Protein AF-A0A960E4K7-F1 (afdb_monomer_lite)

Sequence (116 aa):
DDIAERDVVEVLVRQADLFASVDEVLRALAAEVDPTDAAALAGAPAAVAGAAVRAWLVEAGVGEGYGVDGGAVARVLEVARGRHVATEVVGGWRVARSAGRLSVVPPTAWQDADHG

Secondary structure (DSSP, 8-state):
-HHHHHHHHHHHHHHHHHHHHHHHHHHHHHHTS-TTBHHHHHHS-HHHHHHHHHHHHHHTTTTTTT---HHHHHHHHHHHTTS-SEEE-GGG-EEEEETTEEEEEPPPGGGGGGG-

Radius of gyration: 18.41 Å; chains: 1; bounding box: 28×54×54 Å

Structure (mmCIF, N/CA/C/O backbone):
data_AF-A0A960E4K7-F1
#
_entry.id   AF-A0A960E4K7-F1
#
loop_
_atom_site.group_PDB
_atom_site.id
_atom_site.type_symbol
_atom_site.label_atom_id
_atom_site.label_alt_id
_atom_site.label_comp_id
_atom_site.label_asym_id
_atom_site.label_entity_id
_atom_site.label_seq_id
_atom_site.pdbx_PDB_ins_code
_atom_site.Cartn_x
_atom_site.Cartn_y
_atom_site.Cartn_z
_atom_site.occupancy
_atom_site.B_iso_or_equiv
_atom_site.auth_seq_id
_atom_site.auth_comp_id
_atom_site.auth_asym_id
_atom_site.auth_atom_id
_atom_site.pdbx_PDB_model_num
ATOM 1 N N . ASP A 1 1 ? -6.106 38.965 17.345 1.00 60.62 1 ASP A N 1
ATOM 2 C CA . ASP A 1 1 ? -5.737 37.960 16.336 1.00 60.62 1 ASP A CA 1
ATOM 3 C C . ASP A 1 1 ? -4.824 36.853 16.830 1.00 60.62 1 ASP A C 1
ATOM 5 O O . ASP A 1 1 ? -5.172 35.711 16.592 1.00 60.62 1 ASP A O 1
ATOM 9 N N . ASP A 1 2 ? -3.773 37.127 17.606 1.00 64.94 2 ASP A N 1
ATOM 10 C CA . ASP A 1 2 ? -2.806 36.105 18.077 1.00 64.94 2 ASP A CA 1
ATOM 11 C C . ASP A 1 2 ? -3.412 34.894 18.834 1.00 64.94 2 ASP A C 1
ATOM 13 O O . ASP A 1 2 ? -2.973 33.756 18.693 1.00 64.94 2 ASP A O 1
ATOM 17 N N . ILE A 1 3 ? -4.463 35.119 19.637 1.00 64.38 3 ILE A N 1
ATOM 18 C CA . ILE A 1 3 ? -5.106 34.055 20.434 1.00 64.38 3 ILE A CA 1
ATOM 19 C C . ILE A 1 3 ? -5.884 33.075 19.539 1.00 64.38 3 ILE A C 1
ATOM 21 O O . ILE A 1 3 ? -5.807 31.870 19.747 1.00 64.38 3 ILE A O 1
ATOM 25 N N . ALA A 1 4 ? -6.575 33.573 18.507 1.00 68.94 4 ALA A N 1
ATOM 26 C CA . ALA A 1 4 ? -7.334 32.723 17.589 1.00 68.94 4 ALA A CA 1
ATOM 27 C C . ALA A 1 4 ? -6.412 31.888 16.681 1.00 68.94 4 ALA A C 1
ATOM 29 O O . ALA A 1 4 ? -6.733 30.745 16.367 1.00 68.94 4 ALA A O 1
ATOM 30 N N . GLU A 1 5 ? -5.255 32.429 16.288 1.00 65.12 5 GLU A N 1
ATOM 31 C CA . GLU A 1 5 ? -4.247 31.705 15.504 1.00 65.12 5 GLU A CA 1
ATOM 32 C C . GLU A 1 5 ? -3.575 30.596 16.329 1.00 65.12 5 GLU A C 1
ATOM 34 O O . GLU A 1 5 ? -3.456 29.459 15.867 1.00 65.12 5 GLU A O 1
ATOM 39 N N . ARG A 1 6 ? -3.225 30.885 17.591 1.00 68.00 6 ARG A N 1
ATOM 40 C CA . ARG A 1 6 ? -2.662 29.894 18.518 1.00 68.00 6 ARG A CA 1
ATOM 41 C C . ARG A 1 6 ? -3.622 28.732 18.794 1.00 68.00 6 ARG A C 1
ATOM 43 O O . ARG A 1 6 ? -3.184 27.581 18.795 1.00 68.00 6 ARG A O 1
ATOM 50 N N . ASP A 1 7 ? -4.914 29.011 18.955 1.00 83.81 7 ASP A N 1
ATOM 51 C CA . ASP A 1 7 ? -5.933 27.976 19.162 1.00 83.81 7 ASP A CA 1
ATOM 52 C C . ASP A 1 7 ? -6.057 27.036 17.947 1.00 83.81 7 ASP A C 1
ATOM 54 O O . ASP A 1 7 ? -6.187 25.820 18.109 1.00 83.81 7 ASP A O 1
ATOM 58 N N . VAL A 1 8 ? -5.961 27.565 16.719 1.00 88.50 8 VAL A N 1
ATOM 59 C CA . VAL A 1 8 ? -5.999 26.752 15.489 1.00 88.50 8 VAL A CA 1
ATOM 60 C C . VAL A 1 8 ? -4.769 25.853 15.380 1.00 88.50 8 VAL A C 1
ATOM 62 O O . VAL A 1 8 ? -4.912 24.670 15.069 1.00 88.50 8 VAL A O 1
ATOM 65 N N . VAL A 1 9 ? -3.572 26.371 15.673 1.00 91.38 9 VAL A N 1
ATOM 66 C CA . VAL A 1 9 ? -2.339 25.565 15.660 1.00 91.38 9 VAL A CA 1
ATOM 67 C C . VAL A 1 9 ? -2.438 24.398 16.643 1.00 91.38 9 VAL A C 1
ATOM 69 O O . VAL A 1 9 ? -2.132 23.263 16.278 1.00 91.38 9 VAL A O 1
ATOM 72 N N . GLU A 1 10 ? -2.925 24.632 17.863 1.00 90.00 10 GLU A N 1
ATOM 73 C CA . GLU A 1 10 ? -3.092 23.564 18.855 1.00 90.00 10 GLU A CA 1
ATOM 74 C C . GLU A 1 10 ? -4.101 22.494 18.416 1.00 90.00 10 GLU A C 1
ATOM 76 O O . GLU A 1 10 ? -3.892 21.302 18.659 1.00 90.00 10 GLU A O 1
ATOM 81 N N . VAL A 1 11 ? -5.190 22.890 17.751 1.00 92.31 11 VAL A N 1
ATOM 82 C CA . VAL A 1 11 ? -6.156 21.940 17.181 1.00 92.31 11 VAL A CA 1
ATOM 83 C C . VAL A 1 11 ? -5.513 21.108 16.072 1.00 92.31 11 VAL A C 1
ATOM 85 O O . VAL A 1 11 ? -5.669 19.886 16.076 1.00 92.31 11 VAL A O 1
ATOM 88 N N . LEU A 1 12 ? -4.761 21.736 15.165 1.00 93.38 12 LEU A N 1
ATOM 89 C CA . LEU A 1 12 ? -4.083 21.039 14.070 1.00 93.38 12 LEU A CA 1
ATOM 90 C C . LEU A 1 12 ? -3.050 20.033 14.584 1.00 93.38 12 LEU A C 1
ATOM 92 O O . LEU A 1 12 ? -2.981 18.928 14.054 1.00 93.38 12 LEU A O 1
ATOM 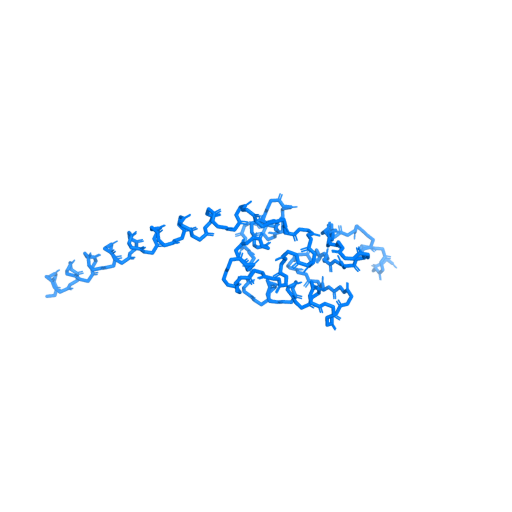96 N N . VAL A 1 13 ? -2.298 20.368 15.638 1.00 95.31 13 VAL A N 1
ATOM 97 C CA . VAL A 1 13 ? -1.348 19.435 16.272 1.00 95.31 13 VAL A CA 1
ATOM 98 C C . VAL A 1 13 ? -2.077 18.212 16.824 1.00 95.31 13 VAL A C 1
ATOM 100 O O . VAL A 1 13 ? -1.725 17.086 16.487 1.00 95.31 13 VAL A O 1
ATOM 103 N N . ARG A 1 14 ? -3.161 18.411 17.586 1.00 93.56 14 ARG A N 1
ATOM 104 C CA . ARG A 1 14 ? -3.956 17.291 18.127 1.00 93.56 14 ARG A CA 1
ATOM 105 C C . ARG A 1 14 ? -4.543 16.414 17.019 1.00 93.56 14 ARG A C 1
ATOM 107 O O . ARG A 1 14 ? -4.616 15.196 17.162 1.00 93.56 14 ARG A O 1
ATOM 114 N N . GLN A 1 15 ? -4.981 17.024 15.918 1.00 96.75 15 GLN A N 1
ATOM 115 C CA . GLN A 1 15 ? -5.483 16.292 14.757 1.00 96.75 15 GLN A CA 1
ATOM 116 C C . GLN A 1 15 ? -4.369 15.518 14.047 1.00 96.75 15 GLN A C 1
ATOM 118 O O . GLN A 1 15 ? -4.590 14.371 13.668 1.00 96.75 15 GLN A O 1
ATOM 123 N N . ALA A 1 16 ? -3.181 16.106 13.901 1.00 96.06 16 ALA A N 1
ATOM 124 C CA . ALA A 1 16 ? -2.021 15.436 13.326 1.00 96.06 16 ALA A CA 1
ATOM 125 C C . ALA A 1 16 ? -1.615 14.209 14.154 1.00 96.06 16 ALA A C 1
ATOM 127 O O . ALA A 1 16 ? -1.421 13.140 13.580 1.00 96.06 16 ALA A O 1
ATOM 128 N N . ASP A 1 17 ? -1.588 14.328 15.484 1.00 96.12 17 ASP A N 1
ATOM 129 C CA . ASP A 1 17 ? -1.297 13.209 16.388 1.00 96.12 17 ASP A CA 1
ATOM 130 C C . ASP A 1 17 ? -2.335 12.086 16.248 1.00 96.12 17 ASP A C 1
ATOM 132 O O . ASP A 1 17 ? -1.990 10.905 16.146 1.00 96.12 17 ASP A O 1
ATOM 136 N N . LEU A 1 18 ? -3.623 12.444 16.171 1.00 96.56 18 LEU A N 1
ATOM 137 C CA . LEU A 1 18 ? -4.690 11.473 15.935 1.00 96.56 18 LEU A CA 1
ATOM 138 C C . LEU A 1 18 ? -4.507 10.762 14.587 1.00 96.56 18 LEU A C 1
ATOM 140 O O . LEU A 1 18 ? -4.571 9.533 14.533 1.00 96.56 18 LEU A O 1
ATOM 144 N N . PHE A 1 19 ? -4.245 11.499 13.506 1.00 96.44 19 PHE A N 1
ATOM 145 C CA . PHE A 1 19 ? -4.022 10.899 12.191 1.00 96.44 19 PHE A CA 1
ATOM 146 C C . PHE A 1 19 ? -2.766 10.031 12.148 1.00 96.44 19 PHE A C 1
ATOM 148 O O . PHE A 1 19 ? -2.806 8.973 11.526 1.00 96.44 19 PHE A O 1
ATOM 155 N N . ALA A 1 20 ? -1.695 10.414 12.845 1.00 95.19 20 ALA A N 1
ATOM 156 C CA . ALA A 1 20 ? -0.491 9.599 12.962 1.00 95.19 20 ALA A CA 1
ATOM 157 C C . ALA A 1 20 ? -0.788 8.252 13.640 1.00 95.19 20 ALA A C 1
ATOM 159 O O . ALA A 1 20 ? -0.351 7.215 13.145 1.00 95.19 20 ALA A O 1
ATOM 160 N N . SER A 1 21 ? -1.594 8.246 14.709 1.00 96.56 21 SER A N 1
ATOM 161 C CA . SER A 1 21 ? -2.000 7.002 15.382 1.00 96.56 21 SER A CA 1
ATOM 162 C C . SER A 1 21 ? -2.854 6.092 14.486 1.00 96.56 21 SER A C 1
ATOM 164 O O . SER A 1 21 ? -2.683 4.873 14.475 1.00 96.56 21 SER A O 1
ATOM 166 N N . VAL A 1 22 ? -3.746 6.677 13.677 1.00 96.94 22 VAL A N 1
ATOM 167 C CA . VAL A 1 22 ? -4.561 5.931 12.707 1.00 96.94 22 VAL A CA 1
ATOM 168 C C . VAL A 1 22 ? -3.686 5.371 11.585 1.00 96.94 22 VAL A C 1
ATOM 170 O O . VAL 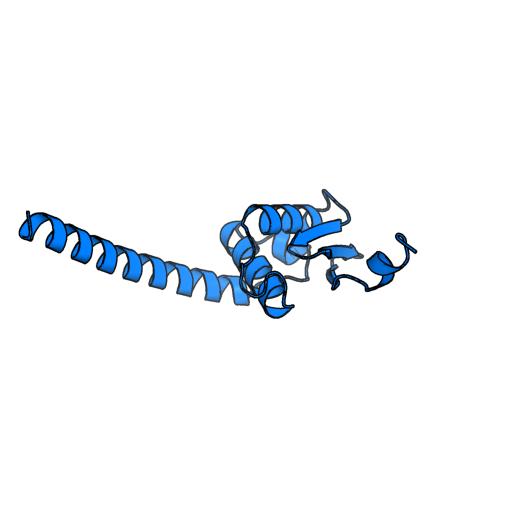A 1 22 ? -3.861 4.216 11.194 1.00 96.94 22 VAL A O 1
ATOM 173 N N . ASP A 1 23 ? -2.738 6.163 11.085 1.00 95.69 23 ASP A N 1
ATOM 174 C CA . ASP A 1 23 ? -1.802 5.746 10.041 1.00 95.69 23 ASP A CA 1
ATOM 175 C C . ASP A 1 23 ? -0.879 4.620 10.523 1.00 95.69 23 ASP A C 1
ATOM 177 O O . ASP A 1 23 ? -0.615 3.682 9.777 1.00 95.69 23 ASP A O 1
ATOM 181 N N . GLU A 1 24 ? -0.445 4.645 11.786 1.00 96.75 24 GLU A N 1
ATOM 182 C CA . GLU A 1 24 ? 0.338 3.563 12.387 1.00 96.75 24 GLU A CA 1
ATOM 183 C C . GLU A 1 24 ? -0.420 2.231 12.382 1.00 96.75 24 GLU A C 1
ATOM 185 O O . GLU A 1 24 ? 0.112 1.221 11.913 1.00 96.75 24 GLU A O 1
ATOM 190 N N . VAL A 1 25 ? -1.683 2.231 12.821 1.00 97.94 25 VAL A N 1
ATOM 191 C CA . VAL A 1 25 ? -2.537 1.033 12.782 1.00 97.94 25 VAL A CA 1
ATOM 192 C C . VAL A 1 25 ? -2.765 0.574 11.343 1.00 97.94 25 VAL A C 1
ATOM 194 O O . VAL A 1 25 ? -2.673 -0.619 11.050 1.00 97.94 25 VAL A O 1
ATOM 197 N N . LEU A 1 26 ? -3.036 1.506 10.426 1.00 97.69 26 LEU A N 1
ATOM 198 C CA . LEU A 1 26 ? -3.244 1.180 9.019 1.00 97.69 26 LEU A CA 1
ATOM 199 C C . LEU A 1 26 ? -1.995 0.547 8.398 1.00 97.69 26 LEU A C 1
ATOM 201 O O . LEU A 1 26 ? -2.113 -0.436 7.668 1.00 97.69 26 LEU A O 1
ATOM 205 N N . ARG A 1 27 ? -0.808 1.074 8.709 1.00 96.38 27 ARG A N 1
ATOM 206 C CA . ARG A 1 27 ? 0.473 0.547 8.234 1.00 96.38 27 ARG A CA 1
ATOM 207 C C . ARG A 1 27 ? 0.748 -0.847 8.786 1.00 96.38 27 ARG A C 1
ATOM 209 O O . ARG A 1 27 ? 1.185 -1.705 8.028 1.00 96.38 27 ARG A O 1
ATOM 216 N N . ALA A 1 28 ? 0.449 -1.085 10.063 1.00 97.94 28 ALA A N 1
ATOM 217 C CA . ALA A 1 28 ? 0.574 -2.407 10.669 1.00 97.94 28 ALA A CA 1
ATOM 218 C C . ALA A 1 28 ? -0.340 -3.430 9.976 1.00 97.94 28 ALA A C 1
ATOM 220 O O . ALA A 1 28 ? 0.123 -4.488 9.573 1.00 97.94 28 ALA A O 1
ATOM 221 N N . LEU A 1 29 ? -1.612 -3.088 9.743 1.00 98.44 29 LEU A N 1
ATOM 222 C CA . LEU A 1 29 ? -2.539 -3.960 9.009 1.00 98.44 29 LEU A CA 1
ATOM 223 C C . LEU A 1 29 ? -2.107 -4.188 7.555 1.00 98.44 29 LEU A C 1
ATOM 225 O O . LEU A 1 29 ? -2.293 -5.276 7.019 1.00 98.44 29 LEU A O 1
ATOM 229 N N . ALA A 1 30 ? -1.559 -3.162 6.904 1.00 98.38 30 ALA A N 1
ATOM 230 C CA . ALA A 1 30 ? -1.089 -3.251 5.528 1.00 98.38 30 ALA A CA 1
ATOM 231 C C . ALA A 1 30 ? 0.147 -4.148 5.386 1.00 98.38 30 ALA A C 1
ATOM 233 O O . ALA A 1 30 ? 0.267 -4.836 4.377 1.00 98.38 30 ALA A O 1
ATOM 234 N N . ALA A 1 31 ? 1.030 -4.171 6.388 1.00 97.69 31 ALA A N 1
ATOM 235 C CA . ALA A 1 31 ? 2.221 -5.019 6.400 1.00 97.69 31 ALA A CA 1
ATOM 236 C C . ALA A 1 31 ? 1.894 -6.525 6.420 1.00 97.69 31 ALA A C 1
ATOM 238 O O . ALA A 1 31 ? 2.702 -7.330 5.967 1.00 97.69 31 ALA A O 1
ATOM 239 N N . GLU A 1 32 ? 0.699 -6.902 6.883 1.00 98.19 32 GLU A N 1
ATOM 240 C CA . GLU A 1 32 ? 0.210 -8.289 6.876 1.00 98.19 32 GLU A CA 1
ATOM 241 C C . GLU A 1 32 ? -0.350 -8.730 5.508 1.00 98.19 32 GLU A C 1
ATOM 243 O O . GLU A 1 32 ? -0.689 -9.899 5.313 1.00 98.19 32 GLU A O 1
ATOM 248 N N . VAL A 1 33 ? -0.487 -7.809 4.548 1.00 98.44 33 VAL A N 1
ATOM 249 C CA . VAL A 1 33 ? -1.003 -8.099 3.204 1.00 98.44 33 VAL A CA 1
ATOM 250 C C . VAL A 1 33 ? 0.162 -8.201 2.229 1.00 98.44 33 VAL A C 1
ATOM 252 O O . VAL A 1 33 ? 0.841 -7.209 1.990 1.00 98.44 33 VAL A O 1
ATOM 255 N N . ASP A 1 34 ? 0.348 -9.365 1.595 1.00 98.31 34 ASP A N 1
ATOM 256 C CA . ASP A 1 34 ? 1.285 -9.513 0.472 1.00 98.31 34 ASP A CA 1
ATOM 257 C C . ASP A 1 34 ? 0.818 -8.639 -0.712 1.00 98.31 34 ASP A C 1
ATOM 259 O O . ASP A 1 34 ? -0.171 -8.976 -1.376 1.00 98.31 34 ASP A O 1
ATOM 263 N N . PRO A 1 35 ? 1.516 -7.530 -1.026 1.00 98.12 35 PRO A N 1
ATOM 264 C CA . PRO A 1 35 ? 1.089 -6.587 -2.057 1.00 98.12 35 PRO A CA 1
ATOM 265 C C . PRO A 1 35 ? 1.290 -7.135 -3.474 1.00 98.12 35 PRO A C 1
ATOM 267 O O . PRO A 1 35 ? 0.839 -6.535 -4.451 1.00 98.12 35 PRO A O 1
ATOM 270 N N . THR A 1 36 ? 1.961 -8.278 -3.607 1.00 98.44 36 THR A N 1
ATOM 271 C CA . THR A 1 36 ? 2.180 -8.949 -4.884 1.00 98.44 36 THR A CA 1
ATOM 272 C C . THR A 1 36 ? 1.210 -10.114 -5.112 1.00 98.44 36 THR A C 1
ATOM 274 O O . THR A 1 36 ? 1.217 -10.689 -6.201 1.00 98.44 36 THR A O 1
ATOM 277 N N . ASP A 1 37 ? 0.343 -10.446 -4.149 1.00 98.69 37 ASP A N 1
ATOM 278 C CA . ASP A 1 37 ? -0.742 -11.423 -4.302 1.00 98.69 37 ASP A CA 1
ATOM 279 C C . ASP A 1 37 ? -2.064 -10.715 -4.645 1.00 98.69 37 ASP A C 1
ATOM 281 O O . ASP A 1 37 ? -2.631 -9.949 -3.862 1.00 98.69 37 ASP A O 1
ATOM 285 N N . ALA A 1 38 ? -2.595 -10.996 -5.837 1.00 98.38 38 ALA A N 1
ATOM 286 C CA . ALA A 1 38 ? -3.834 -10.391 -6.309 1.00 98.38 38 ALA A CA 1
ATOM 287 C C . ALA A 1 38 ? -5.053 -10.755 -5.446 1.00 98.38 38 ALA A C 1
ATOM 289 O O . ALA A 1 38 ? -5.951 -9.927 -5.281 1.00 98.38 38 ALA A O 1
ATOM 290 N N . ALA A 1 39 ? -5.111 -11.982 -4.925 1.00 98.19 39 ALA A N 1
ATOM 291 C CA . ALA A 1 39 ? -6.219 -12.439 -4.096 1.00 98.19 39 ALA A CA 1
ATOM 292 C C . ALA A 1 39 ? -6.159 -11.801 -2.703 1.00 98.19 39 ALA A C 1
ATOM 294 O O . ALA A 1 39 ? -7.196 -11.357 -2.205 1.00 98.19 39 ALA A O 1
ATOM 295 N N . ALA A 1 40 ? -4.962 -11.678 -2.119 1.00 98.38 40 ALA A N 1
ATOM 296 C CA . ALA A 1 40 ? -4.771 -10.985 -0.844 1.00 98.38 40 ALA A CA 1
ATOM 297 C C . ALA A 1 40 ? -5.224 -9.517 -0.934 1.00 98.38 40 ALA A C 1
ATOM 299 O O . ALA A 1 40 ? -6.028 -9.060 -0.120 1.00 98.38 40 ALA A O 1
ATOM 300 N N . LEU A 1 41 ? -4.805 -8.803 -1.987 1.00 98.38 41 LEU A N 1
ATOM 301 C CA . LEU A 1 41 ? -5.233 -7.423 -2.234 1.00 98.38 41 LEU A CA 1
ATOM 302 C C . LEU A 1 41 ? -6.740 -7.288 -2.485 1.00 98.38 41 LEU A C 1
ATOM 304 O O . LEU A 1 41 ? -7.356 -6.320 -2.038 1.00 98.38 41 LEU A O 1
ATOM 308 N N . ALA A 1 42 ? -7.346 -8.228 -3.214 1.00 96.81 42 ALA A N 1
ATOM 309 C CA . ALA A 1 42 ? -8.779 -8.200 -3.498 1.00 96.81 42 ALA A CA 1
ATOM 310 C C . ALA A 1 42 ? -9.639 -8.515 -2.262 1.00 96.81 42 ALA A C 1
ATOM 312 O O . ALA A 1 42 ? -10.765 -8.022 -2.176 1.00 96.81 42 ALA A O 1
ATOM 313 N N . GLY A 1 43 ? -9.121 -9.322 -1.330 1.00 96.88 43 GLY A N 1
ATOM 314 C CA . GLY A 1 43 ? -9.799 -9.703 -0.090 1.00 96.88 43 GLY A CA 1
ATOM 315 C C . GLY A 1 43 ? -9.639 -8.704 1.061 1.00 96.88 43 GLY A C 1
ATOM 316 O O . GLY A 1 43 ? -10.439 -8.725 1.995 1.00 96.88 43 GLY A O 1
ATOM 317 N N . ALA A 1 44 ? -8.637 -7.823 1.009 1.00 97.81 44 ALA A N 1
ATOM 318 C CA . ALA A 1 44 ? -8.380 -6.842 2.058 1.00 97.81 44 ALA A CA 1
ATOM 319 C C . ALA A 1 44 ? -9.326 -5.618 1.986 1.00 97.81 44 ALA A C 1
ATOM 321 O O . ALA A 1 44 ? -9.769 -5.224 0.900 1.00 97.81 44 ALA A O 1
ATOM 322 N N . PRO A 1 45 ? -9.607 -4.941 3.122 1.00 97.81 45 PRO A N 1
ATOM 323 C CA . PRO A 1 45 ? -10.290 -3.649 3.118 1.00 97.81 45 PRO A CA 1
ATOM 324 C C . PRO A 1 45 ? -9.568 -2.631 2.228 1.00 97.81 45 PRO A C 1
ATOM 326 O O . PRO A 1 45 ? -8.340 -2.563 2.223 1.00 97.81 45 PRO A O 1
ATOM 329 N N . ALA A 1 46 ? -10.320 -1.791 1.511 1.00 96.31 46 ALA A N 1
ATOM 330 C CA . ALA A 1 46 ? -9.763 -0.916 0.474 1.00 96.31 46 ALA A CA 1
ATOM 331 C C . ALA A 1 46 ? -8.625 -0.001 0.966 1.00 96.31 46 ALA A C 1
ATOM 333 O O . ALA A 1 46 ? -7.640 0.180 0.252 1.00 96.31 46 ALA A O 1
ATOM 334 N N . ALA A 1 47 ? -8.736 0.542 2.183 1.00 96.69 47 ALA A N 1
ATOM 335 C CA . ALA A 1 47 ? -7.689 1.371 2.779 1.00 96.69 47 ALA A CA 1
ATOM 336 C C . ALA A 1 47 ? -6.405 0.572 3.062 1.00 96.69 47 ALA A C 1
ATOM 338 O O . ALA A 1 47 ? -5.314 1.050 2.764 1.00 96.69 47 ALA A O 1
ATOM 339 N N . VAL A 1 48 ? -6.539 -0.658 3.571 1.00 98.44 48 VAL A N 1
ATOM 340 C CA . VAL A 1 48 ? -5.414 -1.560 3.871 1.00 98.44 48 VAL A CA 1
ATOM 341 C C . VAL A 1 48 ? -4.721 -1.983 2.577 1.00 98.44 48 VAL A C 1
ATOM 343 O O . VAL A 1 48 ? -3.510 -1.832 2.450 1.00 98.44 48 VAL A O 1
ATOM 346 N N . ALA A 1 49 ? -5.493 -2.418 1.575 1.00 98.50 49 ALA A N 1
ATOM 347 C CA . ALA A 1 49 ? -4.962 -2.786 0.263 1.00 98.50 49 ALA A CA 1
ATOM 348 C C . ALA A 1 49 ? -4.237 -1.606 -0.407 1.00 98.50 49 ALA A C 1
ATOM 350 O O . ALA A 1 49 ? -3.155 -1.766 -0.966 1.00 98.50 49 ALA A O 1
ATOM 351 N N . GLY A 1 50 ? -4.811 -0.401 -0.327 1.00 98.00 50 GLY A N 1
ATOM 352 C CA . GLY A 1 50 ? -4.192 0.805 -0.872 1.00 98.00 50 GLY A CA 1
ATOM 353 C C . GLY A 1 50 ? -2.892 1.190 -0.164 1.00 98.00 50 GLY A C 1
ATOM 354 O O . GLY A 1 50 ? -1.936 1.589 -0.829 1.00 98.00 50 GLY A O 1
ATOM 355 N N . ALA A 1 51 ? -2.832 1.048 1.162 1.00 97.56 51 ALA A N 1
ATOM 356 C CA . ALA A 1 51 ? -1.621 1.295 1.939 1.00 97.56 51 ALA A CA 1
ATOM 357 C C . ALA A 1 51 ? -0.518 0.269 1.620 1.00 97.56 51 ALA A C 1
ATOM 359 O O . ALA A 1 51 ? 0.621 0.671 1.383 1.00 97.56 51 ALA A O 1
ATOM 360 N N . ALA A 1 52 ? -0.864 -1.019 1.508 1.00 98.56 52 ALA A N 1
ATOM 361 C CA . ALA A 1 52 ? 0.074 -2.084 1.142 1.00 98.56 52 ALA A CA 1
ATOM 362 C C . ALA A 1 52 ? 0.673 -1.854 -0.256 1.00 98.56 52 ALA A C 1
ATOM 364 O O . ALA A 1 52 ? 1.890 -1.869 -0.431 1.00 98.56 52 ALA A O 1
ATOM 365 N N . VAL A 1 53 ? -0.175 -1.540 -1.246 1.00 98.19 53 VAL A N 1
ATOM 366 C CA . VAL A 1 53 ? 0.269 -1.203 -2.610 1.00 98.19 53 VAL A CA 1
ATOM 367 C C . VAL A 1 53 ? 1.179 0.022 -2.616 1.00 98.19 53 VAL A C 1
ATOM 369 O O . VAL A 1 53 ? 2.198 0.025 -3.300 1.00 98.19 53 VAL A O 1
ATOM 372 N N . ARG A 1 54 ? 0.834 1.075 -1.869 1.00 96.81 54 ARG A N 1
ATOM 373 C CA . ARG A 1 54 ? 1.656 2.288 -1.798 1.00 96.81 54 ARG A CA 1
ATOM 374 C C . ARG A 1 54 ? 3.040 1.991 -1.225 1.00 96.81 54 ARG A C 1
ATOM 376 O O . ARG A 1 54 ? 4.020 2.438 -1.810 1.00 96.81 54 ARG A O 1
ATOM 383 N N . ALA A 1 55 ? 3.110 1.246 -0.122 1.00 96.31 55 ALA A N 1
ATOM 384 C CA . ALA A 1 55 ? 4.372 0.860 0.503 1.00 96.31 55 ALA A CA 1
ATOM 385 C C . ALA A 1 55 ? 5.247 0.051 -0.465 1.00 96.31 55 ALA A C 1
ATOM 387 O O . ALA A 1 55 ? 6.404 0.399 -0.671 1.00 96.31 55 ALA A O 1
ATOM 388 N N . TRP A 1 56 ? 4.657 -0.937 -1.141 1.00 97.69 56 TRP A N 1
ATOM 389 C CA . TRP A 1 56 ? 5.338 -1.757 -2.144 1.00 97.69 56 TRP A CA 1
ATOM 390 C C . TRP A 1 56 ? 5.907 -0.949 -3.316 1.00 97.69 56 TRP A C 1
ATOM 392 O O . TRP A 1 56 ? 7.041 -1.166 -3.735 1.00 97.69 56 TRP A O 1
ATOM 402 N N . LEU A 1 57 ? 5.136 0.005 -3.846 1.00 96.69 57 LEU A N 1
ATOM 403 C CA . LEU A 1 57 ? 5.593 0.861 -4.943 1.00 96.69 57 LEU A CA 1
ATOM 404 C C . LEU A 1 57 ? 6.738 1.781 -4.499 1.00 96.69 57 LEU A C 1
ATOM 406 O O . LEU A 1 57 ? 7.709 1.934 -5.235 1.00 96.69 57 LEU A O 1
ATOM 410 N N . VAL A 1 58 ? 6.646 2.359 -3.299 1.00 95.06 58 VAL A N 1
ATOM 411 C CA . VAL A 1 58 ? 7.715 3.197 -2.733 1.00 95.06 58 VAL A CA 1
ATOM 412 C C . VAL A 1 58 ? 8.985 2.379 -2.495 1.00 95.06 58 VAL A C 1
ATOM 414 O O . VAL A 1 58 ? 10.064 2.833 -2.859 1.00 95.06 58 VAL A O 1
ATOM 417 N N . GLU A 1 59 ? 8.870 1.168 -1.945 1.00 94.75 59 GLU A N 1
ATOM 418 C CA . GLU A 1 59 ? 10.003 0.253 -1.746 1.00 94.75 59 GLU A CA 1
ATOM 419 C C . GLU A 1 59 ? 10.682 -0.118 -3.072 1.00 94.75 59 GLU A C 1
ATOM 421 O O . GLU A 1 59 ? 11.905 -0.218 -3.139 1.00 94.75 59 GLU A O 1
ATOM 426 N N . ALA A 1 60 ? 9.904 -0.251 -4.148 1.00 94.19 60 ALA A N 1
ATOM 427 C CA . ALA A 1 60 ? 10.434 -0.482 -5.486 1.00 94.19 60 ALA A CA 1
ATOM 428 C C . ALA A 1 60 ? 11.135 0.746 -6.104 1.00 94.19 60 ALA A C 1
ATOM 430 O O . ALA A 1 60 ? 11.755 0.595 -7.151 1.00 94.19 60 ALA A O 1
ATOM 431 N N . GLY A 1 61 ? 11.047 1.938 -5.500 1.00 93.38 61 GLY A N 1
ATOM 432 C CA . GLY A 1 61 ? 11.601 3.189 -6.042 1.00 93.38 61 GLY A CA 1
ATOM 433 C C . GLY A 1 61 ? 10.635 3.969 -6.944 1.00 93.38 61 GLY A C 1
ATOM 434 O O . GLY A 1 61 ? 11.021 4.927 -7.617 1.00 93.38 61 GLY A O 1
ATOM 435 N N . VAL A 1 62 ? 9.353 3.594 -6.983 1.00 93.69 62 VAL A N 1
ATOM 436 C CA . VAL A 1 62 ? 8.345 4.331 -7.756 1.00 93.69 62 VAL A CA 1
ATOM 437 C C . VAL A 1 62 ? 8.067 5.673 -7.082 1.00 93.69 62 VAL A C 1
ATOM 439 O O . VAL A 1 62 ? 7.660 5.736 -5.922 1.00 93.69 62 VAL A O 1
ATOM 442 N N . GLY A 1 63 ? 8.198 6.755 -7.850 1.00 86.19 63 GLY A N 1
ATOM 443 C CA . GLY A 1 63 ? 7.854 8.096 -7.379 1.00 86.19 63 GLY A CA 1
ATOM 444 C C . GLY A 1 63 ? 8.864 8.686 -6.396 1.00 86.19 63 GLY A C 1
ATOM 445 O O . GLY A 1 63 ? 8.481 9.534 -5.591 1.00 86.19 63 GLY A O 1
ATOM 446 N N . GLU A 1 64 ? 10.135 8.272 -6.444 1.00 86.31 64 GLU A N 1
ATOM 447 C CA . GLU A 1 64 ? 11.215 8.926 -5.693 1.00 86.31 64 GLU A CA 1
ATOM 448 C C . GLU A 1 64 ? 11.118 10.464 -5.796 1.00 86.31 64 GLU A C 1
ATOM 450 O O . GLU A 1 64 ? 11.041 11.035 -6.883 1.00 86.31 64 GLU A O 1
ATOM 455 N N . GLY A 1 65 ? 11.047 11.136 -4.640 1.00 77.44 65 GLY A N 1
ATOM 456 C CA . GLY A 1 65 ? 10.918 12.595 -4.516 1.00 77.44 65 GLY A CA 1
ATOM 457 C C . GLY A 1 65 ? 9.499 13.173 -4.649 1.00 77.44 65 GLY A C 1
ATOM 458 O O . GLY A 1 65 ? 9.248 14.252 -4.118 1.00 77.44 65 GLY A O 1
ATOM 459 N N . TYR A 1 66 ? 8.561 12.463 -5.283 1.00 77.44 66 TYR A N 1
ATOM 460 C CA . TYR A 1 66 ? 7.202 12.965 -5.570 1.00 77.44 66 TYR A CA 1
ATOM 461 C C . TYR A 1 66 ? 6.082 12.163 -4.890 1.00 77.44 66 TYR A C 1
ATOM 463 O O . TYR A 1 66 ? 4.949 12.635 -4.790 1.00 77.44 66 TYR A O 1
ATOM 471 N N . GLY A 1 67 ? 6.395 10.967 -4.392 1.00 85.12 67 GLY A N 1
ATOM 472 C CA . GLY A 1 67 ? 5.431 10.024 -3.844 1.00 85.12 67 GLY A CA 1
ATOM 473 C C . GLY A 1 67 ? 4.590 9.333 -4.922 1.00 85.12 67 GLY A C 1
ATOM 474 O O . GLY A 1 67 ? 4.689 9.597 -6.119 1.00 85.12 67 GLY A O 1
ATOM 475 N N . VAL A 1 68 ? 3.737 8.416 -4.474 1.00 91.94 68 VAL A N 1
ATOM 476 C CA . VAL A 1 68 ? 2.761 7.720 -5.321 1.00 91.94 68 VAL A CA 1
ATOM 477 C C . VAL A 1 68 ? 1.397 8.367 -5.097 1.00 91.94 68 VAL A C 1
ATOM 479 O O . VAL A 1 68 ? 0.970 8.493 -3.954 1.00 91.94 68 VAL A O 1
ATOM 482 N N . ASP A 1 69 ? 0.677 8.774 -6.140 1.00 91.56 69 ASP A N 1
ATOM 483 C CA . ASP A 1 69 ? -0.656 9.369 -5.976 1.00 91.56 69 ASP A CA 1
ATOM 484 C C . ASP A 1 69 ? -1.767 8.311 -5.784 1.00 91.56 69 ASP A C 1
ATOM 486 O O . ASP A 1 69 ? -1.598 7.117 -6.046 1.00 91.56 69 ASP A O 1
ATOM 490 N N . GLY A 1 70 ? -2.934 8.737 -5.286 1.00 93.75 70 GLY A N 1
ATOM 491 C CA . GLY A 1 70 ? -4.072 7.839 -5.051 1.00 93.75 70 GLY A CA 1
ATOM 492 C C . GLY A 1 70 ? -4.669 7.233 -6.327 1.00 93.75 70 GLY A C 1
ATOM 493 O O . GLY A 1 70 ? -5.181 6.115 -6.290 1.00 93.75 70 GLY A O 1
ATOM 494 N N . GLY A 1 71 ? -4.568 7.927 -7.462 1.00 95.56 71 GLY A N 1
ATOM 495 C CA . GLY A 1 71 ? -5.012 7.425 -8.759 1.00 95.56 71 GLY A CA 1
ATOM 496 C C . GLY A 1 71 ? -4.133 6.281 -9.263 1.00 95.56 71 GLY A C 1
ATOM 497 O O . GLY A 1 71 ? -4.658 5.287 -9.761 1.00 95.56 71 GLY A O 1
ATOM 498 N N . ALA A 1 72 ? -2.813 6.375 -9.089 1.00 94.81 72 ALA A N 1
ATOM 499 C CA . ALA A 1 72 ? -1.876 5.297 -9.394 1.00 94.81 72 ALA A CA 1
ATOM 500 C C . ALA A 1 72 ? -2.179 4.038 -8.565 1.00 94.81 72 ALA A C 1
ATOM 502 O O . ALA A 1 72 ? -2.325 2.952 -9.128 1.00 94.81 72 ALA A O 1
ATOM 503 N N . VAL A 1 73 ? -2.375 4.192 -7.249 1.00 97.44 73 VAL A N 1
ATOM 504 C CA . VAL A 1 73 ? -2.757 3.081 -6.356 1.00 97.44 73 VAL A CA 1
ATOM 505 C C . VAL A 1 73 ? -4.082 2.453 -6.786 1.00 97.44 73 VAL A C 1
ATOM 507 O O . VAL A 1 73 ? -4.182 1.229 -6.881 1.00 97.44 73 VAL A O 1
ATOM 510 N N . ALA A 1 74 ? -5.093 3.273 -7.094 1.00 97.31 74 ALA A N 1
ATOM 511 C CA . ALA A 1 74 ? -6.387 2.779 -7.547 1.00 97.31 74 ALA A CA 1
ATOM 512 C C . ALA A 1 74 ? -6.237 1.905 -8.798 1.00 97.31 74 ALA A C 1
ATOM 514 O O . ALA A 1 74 ? -6.711 0.772 -8.787 1.00 97.31 74 ALA A O 1
ATOM 515 N N . ARG A 1 75 ? -5.506 2.368 -9.825 1.00 97.50 75 ARG A N 1
ATOM 516 C CA . ARG A 1 75 ? -5.261 1.590 -11.055 1.00 97.50 75 ARG A CA 1
ATOM 517 C C . ARG A 1 75 ? -4.538 0.267 -10.793 1.00 97.50 75 ARG A C 1
ATOM 519 O O . ARG A 1 75 ? -4.874 -0.737 -11.415 1.00 97.50 75 ARG A O 1
ATOM 526 N N . VAL A 1 76 ? -3.586 0.224 -9.861 1.00 98.19 76 VAL A N 1
ATOM 527 C CA . VAL A 1 76 ? -2.914 -1.033 -9.479 1.00 98.19 76 VAL A CA 1
ATOM 528 C C . VAL A 1 76 ? -3.894 -2.017 -8.831 1.00 98.19 76 VAL A C 1
ATOM 530 O O . VAL A 1 76 ? -3.889 -3.203 -9.161 1.00 98.19 76 VAL A O 1
ATOM 533 N N . LEU A 1 77 ? -4.803 -1.539 -7.980 1.00 98.31 77 LEU A N 1
ATOM 534 C CA . LEU A 1 77 ? -5.854 -2.385 -7.410 1.00 98.31 77 LEU A CA 1
ATOM 535 C C . LEU A 1 77 ? -6.855 -2.880 -8.473 1.00 98.31 77 LEU A C 1
ATOM 537 O O . LEU A 1 77 ? -7.407 -3.972 -8.332 1.00 98.31 77 LEU A O 1
ATOM 541 N N . GLU A 1 78 ? -7.072 -2.139 -9.563 1.00 98.12 78 GLU A N 1
ATOM 542 C CA . GLU A 1 78 ? -7.845 -2.632 -10.714 1.00 98.12 78 GLU A CA 1
ATOM 543 C C . GLU A 1 78 ? -7.156 -3.808 -11.411 1.00 98.12 78 GLU A C 1
ATOM 545 O O . GLU A 1 78 ? -7.820 -4.775 -11.796 1.00 98.12 78 GLU A O 1
ATOM 550 N N . VAL A 1 79 ? -5.826 -3.742 -11.538 1.00 98.19 79 VAL A N 1
ATOM 551 C CA . VAL A 1 79 ? -5.000 -4.831 -12.074 1.00 98.19 79 VAL A CA 1
ATOM 552 C C . VAL A 1 79 ? -5.081 -6.060 -11.167 1.00 98.19 79 VAL A C 1
ATOM 554 O O . VAL A 1 79 ? -5.316 -7.164 -11.659 1.00 98.19 79 VAL A O 1
ATOM 557 N N . ALA A 1 80 ? -4.998 -5.883 -9.843 1.00 97.81 80 ALA A N 1
ATOM 558 C CA . ALA A 1 80 ? -5.177 -6.973 -8.879 1.00 97.81 80 ALA A CA 1
ATOM 559 C C . ALA A 1 80 ? -6.551 -7.657 -9.022 1.00 97.81 80 ALA A C 1
ATOM 561 O O . ALA A 1 80 ? -6.637 -8.884 -9.074 1.00 97.81 80 ALA A O 1
ATOM 562 N N . ARG A 1 81 ? -7.623 -6.872 -9.198 1.00 97.00 81 ARG A N 1
ATOM 563 C CA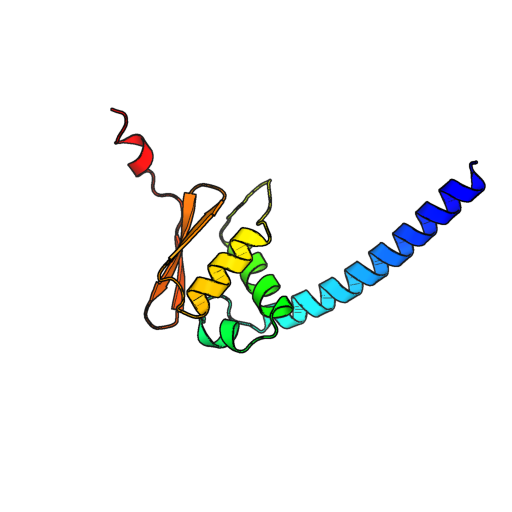 . ARG A 1 81 ? -8.992 -7.379 -9.422 1.00 97.00 81 ARG A CA 1
ATOM 564 C C . ARG A 1 81 ? -9.223 -7.993 -10.807 1.00 97.00 81 ARG A C 1
ATOM 566 O O . ARG A 1 81 ? -10.319 -8.473 -11.076 1.00 97.00 81 ARG A O 1
ATOM 573 N N . GLY A 1 82 ? -8.229 -7.969 -11.694 1.00 96.31 82 GLY A N 1
ATOM 574 C CA . GLY A 1 82 ? -8.340 -8.521 -13.044 1.00 96.31 82 GLY A CA 1
ATOM 575 C C . GLY A 1 82 ? -9.169 -7.672 -14.011 1.00 96.31 82 GLY A C 1
ATOM 576 O O . GLY A 1 82 ? -9.562 -8.176 -15.059 1.00 96.31 82 GLY A O 1
ATOM 577 N N . ARG A 1 83 ? -9.425 -6.394 -13.693 1.00 96.88 83 ARG A N 1
ATOM 578 C CA . ARG A 1 83 ? -10.095 -5.454 -14.614 1.00 96.88 83 ARG A CA 1
ATOM 579 C C . ARG A 1 83 ? -9.166 -4.979 -15.731 1.00 96.88 83 ARG A C 1
ATOM 581 O O . ARG A 1 83 ? -9.620 -4.686 -16.832 1.00 96.88 83 ARG A O 1
ATOM 588 N N . HIS A 1 84 ? -7.865 -4.954 -15.452 1.00 95.19 84 HIS A N 1
ATOM 589 C CA . HIS A 1 84 ? -6.806 -4.675 -16.416 1.00 95.19 84 HIS A CA 1
ATOM 590 C C . HIS A 1 84 ? -5.667 -5.685 -16.246 1.00 95.19 84 HIS A C 1
ATOM 592 O O . HIS A 1 84 ? -5.433 -6.192 -15.152 1.00 95.19 84 HIS A O 1
ATOM 598 N N . VAL A 1 85 ? -4.940 -5.975 -17.326 1.00 93.69 85 VAL A N 1
ATOM 599 C CA . VAL A 1 85 ? -3.760 -6.860 -17.269 1.00 93.69 85 VAL A CA 1
ATOM 600 C C . VAL A 1 85 ? -2.544 -6.124 -16.695 1.00 93.69 85 VAL A C 1
ATOM 602 O O . VAL A 1 85 ? -1.722 -6.723 -16.003 1.00 93.69 85 VAL A O 1
ATOM 605 N N . ALA A 1 86 ? -2.427 -4.824 -16.972 1.00 96.50 86 ALA A N 1
ATOM 606 C CA . ALA A 1 86 ? -1.340 -3.973 -16.509 1.00 96.50 86 ALA A CA 1
ATOM 607 C C . ALA A 1 86 ? -1.768 -2.498 -16.462 1.00 96.50 86 ALA A C 1
ATOM 609 O O . ALA A 1 86 ? -2.742 -2.113 -17.109 1.00 96.50 86 ALA A O 1
ATOM 610 N N . THR A 1 87 ? -1.011 -1.681 -15.733 1.00 97.19 87 THR A N 1
ATOM 611 C CA . THR A 1 87 ? -1.111 -0.216 -15.721 1.00 97.19 87 THR A CA 1
ATOM 612 C C . THR A 1 87 ? 0.279 0.402 -15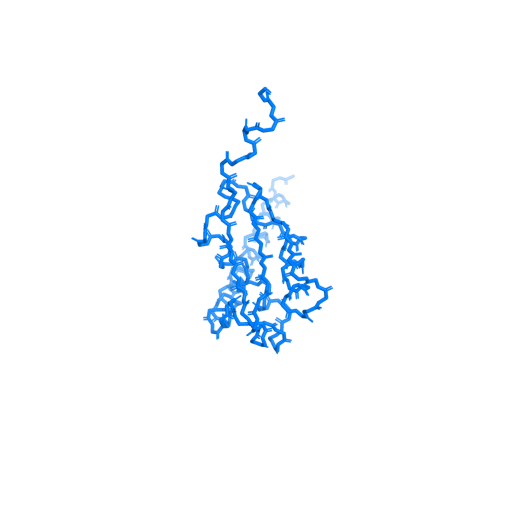.635 1.00 97.19 87 THR A C 1
ATOM 614 O O . THR A 1 87 ? 1.194 -0.179 -15.050 1.00 97.19 87 THR A O 1
ATOM 617 N N . GLU A 1 88 ? 0.414 1.613 -16.162 1.00 95.00 88 GLU A N 1
ATOM 618 C CA . GLU A 1 88 ? 1.559 2.479 -15.890 1.00 95.00 88 GLU A CA 1
ATOM 619 C C . GLU A 1 88 ? 1.316 3.315 -14.626 1.00 95.00 88 GLU A C 1
ATOM 621 O O . GLU A 1 88 ? 0.180 3.706 -14.298 1.00 95.00 88 GLU A O 1
ATOM 626 N N . VAL A 1 89 ? 2.403 3.561 -13.902 1.00 93.75 89 VAL A N 1
ATOM 627 C CA . VAL A 1 89 ? 2.492 4.454 -12.745 1.00 93.75 89 VAL A CA 1
ATOM 628 C C . VAL A 1 89 ? 3.579 5.507 -13.010 1.00 93.75 89 VAL A C 1
ATOM 630 O O . VAL A 1 89 ? 4.175 5.537 -14.087 1.00 93.75 89 VAL A O 1
ATOM 633 N N . VAL A 1 90 ? 3.775 6.440 -12.076 1.00 90.19 90 VAL A N 1
ATOM 634 C CA . VAL A 1 90 ? 4.653 7.606 -12.276 1.00 90.19 90 VAL A CA 1
ATOM 635 C C . VAL A 1 90 ? 6.061 7.206 -12.730 1.00 90.19 90 VAL A C 1
ATOM 637 O O . VAL A 1 90 ? 6.598 6.194 -12.291 1.00 90.19 90 VAL A O 1
ATOM 640 N N . GLY A 1 91 ? 6.655 8.011 -13.614 1.00 87.62 91 GLY A N 1
ATOM 641 C CA . GLY A 1 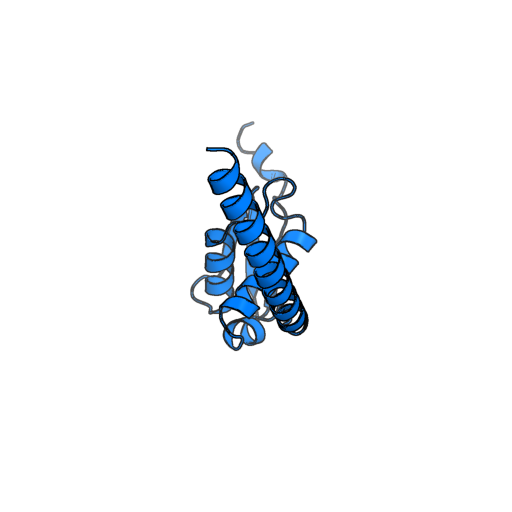91 ? 8.037 7.841 -14.062 1.00 87.62 91 GLY A CA 1
ATOM 642 C C . GLY A 1 91 ? 8.257 6.741 -15.101 1.00 87.62 91 GLY A C 1
ATOM 643 O O . GLY A 1 91 ? 9.400 6.364 -15.294 1.00 87.62 91 GLY A O 1
ATOM 644 N N . GLY A 1 92 ? 7.207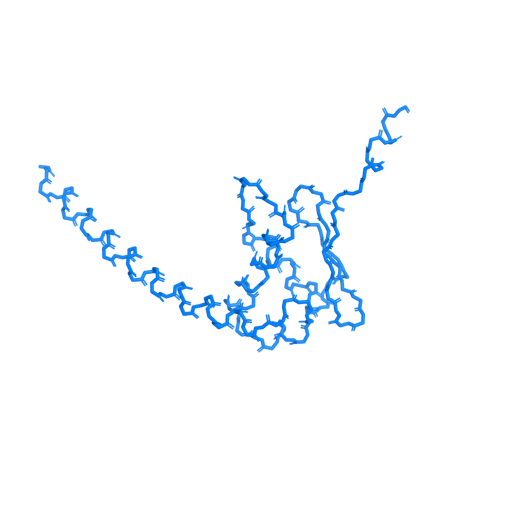 6.218 -15.749 1.00 90.62 92 GLY A N 1
ATOM 645 C CA . GLY A 1 92 ? 7.323 5.152 -16.763 1.00 90.62 92 GLY A CA 1
ATOM 646 C C . GLY A 1 92 ? 7.392 3.738 -16.178 1.00 90.62 92 GLY A C 1
ATOM 647 O O . GLY A 1 92 ? 7.633 2.767 -16.893 1.00 90.62 92 GLY A O 1
ATOM 648 N N . TRP A 1 93 ? 7.181 3.612 -14.869 1.00 94.62 93 TRP A N 1
ATOM 649 C CA . TRP A 1 93 ? 7.094 2.335 -14.177 1.00 94.62 93 TRP A CA 1
ATOM 650 C C . TRP A 1 93 ? 5.813 1.596 -14.564 1.00 94.62 93 TRP A C 1
ATOM 652 O O . TRP A 1 93 ? 4.759 2.202 -14.780 1.00 94.62 93 TRP A O 1
ATOM 662 N N . ARG A 1 94 ? 5.874 0.265 -14.593 1.00 96.12 94 ARG A N 1
ATOM 663 C CA . ARG A 1 94 ? 4.742 -0.576 -14.995 1.00 96.12 94 ARG A CA 1
ATOM 664 C C . ARG A 1 94 ? 4.423 -1.625 -13.945 1.00 96.12 94 ARG A C 1
ATOM 666 O O . ARG A 1 94 ? 5.311 -2.316 -13.462 1.00 96.12 94 ARG A O 1
ATOM 673 N N . VAL A 1 95 ? 3.137 -1.803 -13.661 1.00 97.81 95 VAL A N 1
ATOM 674 C CA . VAL A 1 95 ? 2.626 -2.905 -12.840 1.00 97.81 95 VAL A CA 1
ATOM 675 C C . VAL A 1 95 ? 1.788 -3.829 -13.710 1.00 97.81 95 VAL A C 1
ATOM 677 O O . VAL A 1 95 ? 0.897 -3.371 -14.423 1.00 97.81 95 VAL A O 1
ATOM 680 N N . ALA A 1 96 ? 2.057 -5.131 -13.652 1.00 97.44 96 ALA A N 1
ATOM 681 C CA . ALA A 1 96 ? 1.334 -6.150 -14.409 1.00 97.44 96 ALA A CA 1
ATOM 682 C C . ALA A 1 96 ? 0.920 -7.318 -13.514 1.00 97.44 96 ALA A C 1
ATOM 684 O O . ALA A 1 96 ? 1.573 -7.586 -12.508 1.00 97.44 96 ALA A O 1
ATOM 685 N N . ARG A 1 97 ? -0.149 -8.024 -13.901 1.00 97.50 97 ARG A N 1
ATOM 686 C CA . ARG A 1 97 ? -0.616 -9.248 -13.242 1.00 97.50 97 ARG A CA 1
ATOM 687 C C . ARG A 1 97 ? -0.437 -10.457 -14.152 1.00 97.50 97 ARG A C 1
ATOM 689 O O . ARG A 1 97 ? -0.926 -10.464 -15.279 1.00 97.50 97 ARG A O 1
ATOM 696 N N . SER A 1 98 ? 0.165 -11.517 -13.622 1.00 96.94 98 SER A N 1
ATOM 697 C CA . SER A 1 98 ? 0.266 -12.828 -14.268 1.00 96.94 98 SER A CA 1
ATOM 698 C C . SER A 1 98 ? 0.063 -13.934 -13.237 1.00 96.94 98 SER A C 1
ATOM 700 O O . SER A 1 98 ? 0.598 -13.854 -12.139 1.00 96.94 98 SER A O 1
ATOM 702 N N . ALA A 1 99 ? -0.748 -14.946 -13.561 1.00 95.94 99 ALA A N 1
ATOM 703 C CA . ALA A 1 99 ? -1.027 -16.089 -12.679 1.00 95.94 99 ALA A CA 1
ATOM 704 C C . ALA A 1 99 ? -1.412 -15.711 -11.225 1.00 95.94 99 ALA A C 1
ATOM 706 O O . ALA A 1 99 ? -1.025 -16.379 -10.274 1.00 95.94 99 ALA A O 1
ATOM 707 N N . GLY A 1 100 ? -2.167 -14.619 -11.046 1.00 97.12 100 GLY A N 1
ATOM 708 C CA . GLY A 1 100 ? -2.579 -14.140 -9.718 1.00 97.12 100 GLY A CA 1
ATOM 709 C C . GLY A 1 100 ? -1.508 -13.360 -8.951 1.00 97.12 100 GLY A C 1
ATOM 710 O O . GLY A 1 100 ? -1.761 -12.949 -7.825 1.00 97.12 100 GLY A O 1
ATOM 711 N N . ARG A 1 101 ? -0.349 -13.104 -9.558 1.00 98.38 101 ARG A N 1
ATOM 712 C CA . ARG A 1 101 ? 0.767 -12.375 -8.954 1.00 98.38 101 ARG A CA 1
ATOM 713 C C . ARG A 1 101 ? 0.992 -11.050 -9.667 1.00 98.38 101 ARG A C 1
ATOM 715 O O . ARG A 1 101 ? 0.908 -10.994 -10.895 1.00 98.38 101 ARG A O 1
ATOM 722 N N . LEU A 1 102 ? 1.243 -9.991 -8.907 1.00 98.44 102 LEU A N 1
ATOM 723 C CA . LEU A 1 102 ? 1.623 -8.684 -9.428 1.00 98.44 102 LEU A CA 1
ATOM 724 C C . LEU A 1 102 ? 3.146 -8.556 -9.456 1.00 98.44 102 LEU A C 1
ATOM 726 O O . LEU A 1 102 ? 3.839 -9.029 -8.560 1.00 98.44 102 LEU A O 1
ATOM 730 N N . SER A 1 103 ? 3.652 -7.882 -10.482 1.00 97.75 103 SER A N 1
ATOM 731 C CA . SER A 1 103 ? 5.059 -7.511 -10.618 1.00 97.75 103 SER A CA 1
ATOM 732 C C . SER A 1 103 ? 5.168 -6.039 -10.989 1.00 97.75 103 SER A C 1
ATOM 734 O O . SER A 1 103 ? 4.426 -5.574 -11.860 1.00 97.75 103 SER A O 1
ATOM 736 N N . VAL A 1 104 ? 6.112 -5.336 -10.370 1.00 96.94 104 VAL A N 1
ATOM 737 C CA . VAL A 1 104 ? 6.499 -3.967 -10.720 1.00 96.94 104 VAL A CA 1
ATOM 738 C C . VAL A 1 104 ? 7.780 -4.015 -11.549 1.00 96.94 104 VAL A C 1
ATOM 740 O O . VAL A 1 104 ? 8.711 -4.748 -11.222 1.00 96.94 104 VAL A O 1
ATOM 743 N N . VAL A 1 105 ? 7.797 -3.286 -12.660 1.00 94.88 105 VAL A N 1
ATOM 744 C CA . VAL A 1 105 ? 8.892 -3.262 -13.630 1.00 94.88 105 VAL A CA 1
ATOM 745 C C . VAL A 1 105 ? 9.350 -1.812 -13.796 1.00 94.88 105 VAL A C 1
ATOM 747 O O . VAL A 1 105 ? 8.492 -0.941 -13.995 1.00 94.88 105 VAL A O 1
ATOM 750 N N . PRO A 1 106 ? 10.664 -1.537 -13.709 1.00 92.50 106 PRO A N 1
ATOM 751 C CA . PRO A 1 106 ? 11.195 -0.200 -13.924 1.00 92.50 106 PRO A CA 1
ATOM 752 C C . PRO A 1 106 ? 11.012 0.247 -15.381 1.00 92.50 106 PRO A C 1
ATOM 754 O O . PRO A 1 106 ? 10.821 -0.590 -16.270 1.00 92.50 106 PRO A O 1
ATOM 757 N N . PRO A 1 107 ? 11.114 1.557 -15.650 1.00 89.56 107 PRO A N 1
ATOM 758 C CA . PRO A 1 107 ? 11.158 2.072 -17.010 1.00 89.56 107 PRO A CA 1
ATOM 759 C C . PRO A 1 107 ? 12.338 1.429 -17.742 1.00 89.56 107 PRO A C 1
ATOM 761 O O . PRO A 1 107 ? 13.474 1.466 -17.268 1.00 89.56 107 PRO A O 1
ATOM 764 N N . THR A 1 108 ? 12.094 0.795 -18.885 1.00 78.94 108 THR A N 1
ATOM 765 C CA . THR A 1 108 ? 13.184 0.228 -19.684 1.00 78.94 108 THR A CA 1
ATOM 766 C C . THR A 1 108 ? 13.805 1.301 -20.578 1.00 78.94 108 THR A C 1
ATOM 768 O O . THR A 1 108 ? 13.072 2.024 -21.247 1.00 78.94 108 THR A O 1
ATOM 771 N N . ALA A 1 109 ? 15.139 1.340 -20.669 1.00 55.53 109 ALA A N 1
ATOM 772 C CA . ALA A 1 109 ? 15.932 2.340 -21.407 1.00 55.53 109 ALA A CA 1
ATOM 773 C C . ALA A 1 109 ? 15.699 2.422 -22.938 1.00 55.53 109 ALA A C 1
ATOM 775 O O . ALA A 1 109 ? 16.322 3.229 -23.616 1.00 55.53 109 ALA A O 1
ATOM 776 N N . TRP A 1 110 ? 14.811 1.613 -23.520 1.00 55.38 110 TRP A N 1
ATOM 777 C CA . TRP A 1 110 ? 14.572 1.587 -24.972 1.00 55.38 110 TRP A CA 1
ATOM 778 C C . TRP A 1 110 ? 13.666 2.724 -25.474 1.00 55.38 110 TRP A C 1
ATOM 780 O O . TRP A 1 110 ? 13.493 2.859 -26.679 1.00 55.38 110 TRP A O 1
ATOM 790 N N . GLN A 1 111 ? 13.123 3.567 -24.585 1.00 53.84 111 GLN A N 1
ATOM 791 C CA . GLN A 1 111 ? 12.406 4.792 -24.978 1.00 53.84 111 GLN A CA 1
ATOM 792 C C . GLN A 1 111 ? 13.326 5.878 -25.575 1.00 53.84 111 GLN A C 1
ATOM 794 O O . GLN A 1 111 ? 12.822 6.779 -26.242 1.00 53.84 111 GLN A O 1
ATOM 799 N N . ASP A 1 112 ? 14.654 5.748 -25.439 1.00 46.09 112 ASP A N 1
ATOM 800 C CA . ASP A 1 112 ? 15.637 6.618 -26.108 1.00 46.09 112 ASP A CA 1
ATOM 801 C C . ASP A 1 112 ? 15.928 6.205 -27.568 1.00 46.09 112 ASP A C 1
ATOM 803 O O . ASP A 1 112 ? 16.496 6.986 -28.328 1.00 46.09 112 ASP A O 1
ATOM 807 N N . ALA A 1 113 ? 15.546 4.993 -27.994 1.00 46.34 113 ALA A N 1
ATOM 808 C CA . ALA A 1 113 ? 15.897 4.461 -29.317 1.00 46.34 113 ALA A CA 1
ATOM 809 C C . ALA A 1 113 ? 14.915 4.852 -30.441 1.00 46.34 113 ALA A C 1
ATOM 811 O O . ALA A 1 113 ? 15.285 4.789 -31.610 1.00 46.34 113 ALA A O 1
ATOM 812 N N . ASP A 1 114 ? 13.696 5.288 -30.103 1.00 41.28 114 ASP A N 1
ATOM 813 C CA . ASP A 1 114 ? 12.647 5.638 -31.080 1.00 41.28 114 ASP A CA 1
ATOM 814 C C . ASP A 1 114 ? 12.670 7.123 -31.517 1.00 41.28 114 ASP A C 1
ATOM 816 O O . ASP A 1 114 ? 11.806 7.562 -32.275 1.00 41.28 114 ASP A O 1
ATOM 820 N N . HIS A 1 115 ? 13.667 7.903 -31.077 1.00 46.09 115 HIS A N 1
ATOM 821 C CA . HIS A 1 115 ? 13.903 9.294 -31.509 1.00 46.09 115 HIS A CA 1
ATOM 822 C C . HIS A 1 115 ? 15.311 9.512 -32.107 1.00 46.09 115 HIS A C 1
ATOM 824 O O . HIS A 1 115 ? 15.854 10.616 -32.017 1.00 46.09 115 HIS A O 1
ATOM 830 N N . GLY A 1 116 ? 15.908 8.466 -32.694 1.00 36.69 116 GLY A N 1
ATOM 831 C CA . GLY A 1 116 ? 17.182 8.518 -33.428 1.00 36.69 116 GLY A CA 1
ATOM 832 C C . GLY A 1 116 ? 17.015 8.586 -34.940 1.00 36.69 116 GLY A C 1
ATOM 833 O O . GLY A 1 116 ? 16.125 7.882 -35.464 1.00 36.69 116 GLY A O 1
#

pLDDT: mean 90.31, std 14.08, range [36.69, 98.69]

Foldseek 3Di:
DVVVVVVVVVVVVVVVVVVVVVVVVLLVLLVPADLFALVSLVPDDVSSSLNVVQVVCVVVVAQVPHGWDSVQSVVLNCQSVVVDQKDDTPPQWIWGDDPRTIDIDHRDPCVVVVVD